Protein AF-A0AAD1RGH6-F1 (afdb_monomer)

Secondary structure (DSSP, 8-state):
-PPPP---GGGGG-HHHHHHHHHHHHHHHHHH--TT--HHHHHHHHHHHHHHHHHHHHHHHHHHHHHHHHHHHHHHHHHHHHHHHS--HHHHHHHHHHHHHHHHHHHHHHHHHHHHHHHHHTT-

Mean predicted aligned error: 5.21 Å

Sequence (124 aa):
GQAPWRLNESLLHDPTFTSQISQNLEQYFQLNDLPETTPVSLWQAHKPTIRGLLISQASYLKRTAHKDYMTLLQTLQDATNVYAIQPQDAHLKTIENVTKSINNIHLAKTSHTLQRLKMRHYSQ

Organism: Pelobates cultripes (NCBI:txid61616)

Solvent-accessible surface area (backbone atoms only — not comparable to full-atom values): 7100 Å² total; per-residue (Å²): 131,83,78,79,89,74,83,69,67,75,55,71,74,36,70,68,55,44,52,50,52,51,52,52,51,52,50,49,48,73,76,52,73,44,98,89,50,49,74,65,59,48,54,62,56,45,55,59,51,56,48,49,53,54,52,49,51,54,51,50,54,53,51,51,54,48,51,54,51,50,51,45,53,50,51,38,53,52,35,51,55,49,30,73,78,50,83,41,70,71,37,52,55,48,40,53,54,43,50,51,53,52,48,51,55,51,50,52,53,50,52,53,50,52,53,54,51,52,54,53,64,77,72,112

pLDDT: mean 92.39, std 7.54, range [51.19, 97.94]

Radius of gyration: 22.09 Å; Cα contacts (8 Å, |Δi|>4): 41; chains: 1; bounding box: 52×30×62 Å

Nearest PDB structures (foldseek):
  8uw3-assembly1_A  TM=5.950E-01  e=2.172E-03  Homo sapiens
  2ic6-assembly1_A  TM=6.656E-01  e=7.352E-01  Orthohantavirus sinnombreense
  4fi5-assembly1_A  TM=7.313E-01  e=1.016E+00  Hantaan virus 76-118
  8glt-assembly1_0  TM=5.399E-01  e=2.209E+00  synthetic construct
  8fbo-assembly1_C  TM=5.008E-01  e=9.174E+00  synthetic construct

Structure (mmCIF, N/CA/C/O backbone):
data_AF-A0AAD1RGH6-F1
#
_entry.id   AF-A0AAD1RGH6-F1
#
loop_
_atom_site.group_PDB
_atom_site.id
_atom_site.type_symbol
_atom_site.label_atom_id
_atom_site.label_alt_id
_atom_site.label_comp_id
_atom_site.label_asym_id
_atom_site.label_entity_id
_atom_site.label_seq_id
_atom_site.pdbx_PDB_ins_code
_atom_site.Cartn_x
_atom_site.Cartn_y
_atom_site.Cartn_z
_atom_site.occupancy
_atom_site.B_iso_or_equiv
_atom_site.auth_seq_id
_atom_site.auth_comp_id
_atom_site.auth_asym_id
_atom_site.auth_atom_id
_atom_site.pdbx_PDB_model_num
ATOM 1 N N . GLY A 1 1 ? 27.810 -4.252 6.206 1.00 51.19 1 GLY A N 1
ATOM 2 C CA . GLY A 1 1 ? 27.327 -4.040 4.827 1.00 51.19 1 GLY A CA 1
ATOM 3 C C . GLY A 1 1 ? 25.886 -3.577 4.861 1.00 51.19 1 GLY A C 1
ATOM 4 O O . GLY A 1 1 ? 25.137 -4.046 5.709 1.00 51.19 1 GLY A O 1
ATOM 5 N N . GLN A 1 2 ? 25.505 -2.635 3.998 1.00 53.47 2 GLN A N 1
ATOM 6 C CA . GLN A 1 2 ? 24.121 -2.171 3.878 1.00 53.47 2 GLN A CA 1
ATOM 7 C C . GLN A 1 2 ? 23.242 -3.326 3.378 1.00 53.47 2 GLN A C 1
ATOM 9 O O . GLN A 1 2 ? 23.613 -4.017 2.431 1.00 53.47 2 GLN A O 1
ATOM 14 N N . ALA A 1 3 ? 22.102 -3.573 4.026 1.00 71.25 3 ALA A N 1
ATOM 15 C CA . ALA A 1 3 ? 21.193 -4.620 3.573 1.00 71.25 3 ALA A CA 1
ATOM 16 C C . ALA A 1 3 ? 20.676 -4.280 2.160 1.00 71.25 3 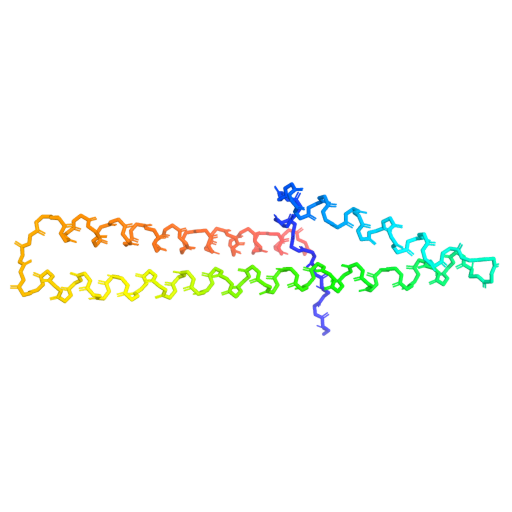ALA A C 1
ATOM 18 O O . ALA A 1 3 ? 20.267 -3.136 1.934 1.00 71.25 3 ALA A O 1
ATOM 19 N N . PRO A 1 4 ? 20.667 -5.238 1.214 1.00 80.44 4 PRO A N 1
ATOM 20 C CA . PRO A 1 4 ? 20.144 -4.994 -0.120 1.00 80.44 4 PRO A CA 1
ATOM 21 C C . PRO A 1 4 ? 18.656 -4.649 -0.036 1.00 80.44 4 PRO A C 1
ATOM 23 O O . PRO A 1 4 ? 17.901 -5.234 0.750 1.00 80.44 4 PRO A O 1
ATOM 26 N N . TRP A 1 5 ? 18.234 -3.680 -0.846 1.00 84.19 5 TRP A N 1
ATOM 27 C CA . TRP A 1 5 ? 16.821 -3.341 -0.975 1.00 84.19 5 TRP A CA 1
ATOM 28 C C . TRP A 1 5 ? 16.031 -4.535 -1.503 1.00 84.19 5 TRP A C 1
ATOM 30 O O . TRP A 1 5 ? 16.521 -5.296 -2.336 1.00 84.19 5 TRP A O 1
ATOM 40 N N . ARG A 1 6 ? 14.797 -4.676 -1.018 1.00 85.00 6 ARG A N 1
ATOM 41 C CA . ARG A 1 6 ? 13.861 -5.712 -1.448 1.00 85.00 6 ARG A CA 1
ATOM 42 C C . ARG A 1 6 ? 12.547 -5.067 -1.855 1.00 85.00 6 ARG A C 1
ATOM 44 O O . ARG A 1 6 ? 12.090 -4.133 -1.193 1.00 85.00 6 ARG A O 1
ATOM 51 N N . LEU A 1 7 ? 11.964 -5.589 -2.925 1.00 88.00 7 LEU A N 1
ATOM 52 C CA . LEU A 1 7 ? 10.641 -5.208 -3.389 1.00 88.00 7 LEU A CA 1
ATOM 53 C C . LEU A 1 7 ? 9.590 -5.571 -2.334 1.00 88.00 7 LEU A C 1
ATOM 55 O O . LEU A 1 7 ? 9.633 -6.652 -1.752 1.00 88.00 7 LEU A O 1
ATOM 59 N N . ASN A 1 8 ? 8.642 -4.665 -2.097 1.00 88.81 8 ASN A N 1
ATOM 60 C CA . ASN A 1 8 ? 7.409 -5.013 -1.409 1.00 88.81 8 ASN A CA 1
ATOM 61 C C . ASN A 1 8 ? 6.467 -5.714 -2.398 1.00 88.81 8 ASN A C 1
ATOM 63 O O . ASN A 1 8 ? 5.746 -5.049 -3.138 1.00 88.81 8 ASN A O 1
ATOM 67 N N . GLU A 1 9 ? 6.502 -7.044 -2.424 1.00 89.00 9 GLU A N 1
ATOM 68 C CA . GLU A 1 9 ? 5.726 -7.869 -3.361 1.00 89.00 9 GLU A CA 1
ATOM 69 C C . GLU A 1 9 ? 4.215 -7.653 -3.238 1.00 89.00 9 GLU A C 1
ATOM 71 O O . GLU A 1 9 ? 3.505 -7.781 -4.229 1.00 89.00 9 GLU A O 1
ATOM 76 N N . SER A 1 10 ? 3.715 -7.229 -2.068 1.00 89.31 10 SER A N 1
ATOM 77 C CA . SER A 1 10 ? 2.283 -6.959 -1.889 1.00 89.31 10 SER A CA 1
ATOM 78 C C . SER A 1 10 ? 1.755 -5.843 -2.791 1.00 89.31 10 SER A C 1
ATOM 80 O O . SER A 1 10 ? 0.558 -5.804 -3.058 1.00 89.31 10 SER A O 1
ATOM 82 N N . LEU A 1 11 ? 2.632 -4.962 -3.287 1.00 91.94 11 LEU A N 1
ATOM 83 C CA . LEU A 1 11 ? 2.272 -3.948 -4.279 1.00 91.94 11 LEU A CA 1
ATOM 84 C C . LEU A 1 11 ? 1.781 -4.575 -5.585 1.00 91.94 11 LEU A C 1
ATOM 86 O O . LEU A 1 11 ? 0.907 -4.021 -6.238 1.00 91.94 11 LEU A O 1
ATOM 90 N N . LEU A 1 12 ? 2.333 -5.730 -5.962 1.00 91.94 12 LEU A N 1
ATOM 91 C CA . LEU A 1 12 ? 1.997 -6.405 -7.213 1.00 91.94 12 LEU A CA 1
ATOM 92 C C . LEU A 1 12 ? 0.644 -7.126 -7.153 1.00 91.94 12 LEU A C 1
ATOM 94 O O . LEU A 1 12 ? 0.168 -7.612 -8.172 1.00 91.94 12 LEU A O 1
ATOM 98 N N . HIS A 1 13 ? 0.016 -7.190 -5.978 1.00 92.69 13 HIS A N 1
ATOM 99 C CA . HIS A 1 13 ? -1.331 -7.734 -5.823 1.00 92.69 13 HIS A CA 1
ATOM 100 C C . HIS A 1 13 ? -2.431 -6.689 -6.044 1.00 92.69 13 HIS A C 1
ATOM 102 O O . HIS A 1 13 ? -3.597 -7.066 -6.083 1.00 92.69 13 HIS A O 1
ATOM 108 N N . ASP A 1 14 ? -2.092 -5.401 -6.170 1.00 93.06 14 ASP A N 1
ATOM 109 C CA . ASP A 1 14 ? -3.049 -4.338 -6.489 1.00 93.06 14 ASP A CA 1
ATOM 110 C C . ASP A 1 14 ? -3.170 -4.176 -8.020 1.00 93.06 14 ASP A C 1
ATOM 112 O O . ASP A 1 14 ? -2.224 -3.705 -8.666 1.00 93.06 14 ASP A O 1
ATOM 116 N N . PRO A 1 15 ? -4.319 -4.533 -8.632 1.00 94.94 15 PRO A N 1
ATOM 117 C CA . PRO A 1 15 ? -4.532 -4.401 -10.074 1.00 94.94 15 PRO A CA 1
ATOM 118 C C . PRO A 1 15 ? -4.401 -2.955 -10.569 1.00 94.94 15 PRO A C 1
ATOM 120 O O . PRO A 1 15 ? -3.944 -2.706 -11.684 1.00 94.94 15 PRO A O 1
ATOM 123 N N . THR A 1 16 ? -4.768 -1.985 -9.729 1.00 94.44 16 THR A N 1
ATOM 124 C CA . THR A 1 16 ? -4.712 -0.563 -10.083 1.00 94.44 16 THR A CA 1
ATOM 125 C C . THR A 1 16 ? -3.264 -0.118 -10.200 1.00 94.44 16 THR A C 1
ATOM 127 O O . THR A 1 16 ? -2.854 0.455 -11.211 1.00 94.44 16 THR A O 1
ATOM 130 N N . PHE A 1 17 ? -2.460 -0.433 -9.184 1.00 93.94 17 PHE A N 1
ATOM 131 C CA . PHE A 1 17 ? -1.046 -0.090 -9.184 1.00 93.94 17 PHE A CA 1
ATOM 132 C C . PHE A 1 17 ? -0.263 -0.849 -10.260 1.00 93.94 17 PHE A C 1
ATOM 134 O O . PHE A 1 17 ? 0.604 -0.268 -10.910 1.00 93.94 17 PHE A O 1
ATOM 141 N N . THR A 1 18 ? -0.576 -2.125 -10.492 1.00 94.75 18 THR A N 1
ATOM 142 C CA . THR A 1 18 ? 0.067 -2.902 -11.564 1.00 94.75 18 THR A CA 1
ATOM 143 C C . THR A 1 18 ? -0.268 -2.355 -12.952 1.00 94.75 18 THR A C 1
ATOM 145 O O . THR A 1 18 ? 0.624 -2.245 -13.787 1.00 94.75 18 THR A O 1
ATOM 148 N N . SER A 1 19 ? -1.501 -1.907 -13.197 1.00 96.06 19 SER A N 1
ATOM 149 C CA . SER A 1 19 ? -1.829 -1.191 -14.436 1.00 96.06 19 SER A CA 1
ATOM 150 C C . SER A 1 19 ? -1.048 0.121 -14.556 1.00 96.06 19 SER A C 1
ATOM 152 O O . SER A 1 19 ? -0.504 0.428 -15.615 1.00 96.06 19 SER A O 1
ATOM 154 N N . GLN A 1 20 ? -0.961 0.895 -13.471 1.00 94.50 20 GLN A N 1
ATOM 155 C CA . GLN A 1 20 ? -0.238 2.165 -13.460 1.00 94.50 20 GLN A CA 1
ATOM 156 C C . GLN A 1 20 ? 1.257 1.970 -13.739 1.00 94.50 20 GLN A C 1
ATOM 158 O O . GLN A 1 20 ? 1.838 2.712 -14.532 1.00 94.50 20 GLN A O 1
ATOM 163 N N . ILE A 1 21 ? 1.906 0.990 -13.104 1.00 94.62 21 ILE A N 1
ATOM 164 C CA . ILE A 1 21 ? 3.338 0.761 -13.309 1.00 94.62 21 ILE A CA 1
ATOM 165 C C . ILE A 1 21 ? 3.625 0.251 -14.723 1.00 94.62 21 ILE A C 1
ATOM 167 O O . ILE A 1 21 ? 4.610 0.688 -15.308 1.00 94.62 21 ILE A O 1
ATOM 171 N N . SER A 1 22 ? 2.746 -0.572 -15.305 1.00 95.00 22 SER A N 1
ATOM 172 C CA . SER A 1 22 ? 2.841 -0.991 -16.711 1.00 95.00 22 SER A CA 1
ATOM 173 C C . SER A 1 22 ? 2.785 0.197 -17.670 1.00 95.00 22 SER A C 1
ATOM 175 O O . SER A 1 22 ? 3.647 0.322 -18.532 1.00 95.00 22 SER A O 1
ATOM 177 N N . GLN A 1 23 ? 1.866 1.142 -17.457 1.00 96.00 23 GLN A N 1
ATOM 178 C CA . GLN A 1 23 ? 1.809 2.367 -18.265 1.00 96.00 23 GLN A CA 1
ATOM 179 C C . GLN A 1 23 ? 3.074 3.226 -18.109 1.00 96.00 23 GLN A C 1
ATOM 181 O O . GLN A 1 23 ? 3.607 3.730 -19.093 1.00 96.00 23 GLN A O 1
ATOM 186 N N . ASN A 1 24 ? 3.601 3.361 -16.885 1.00 94.25 24 ASN A N 1
ATOM 187 C CA . ASN A 1 24 ? 4.857 4.085 -16.651 1.00 94.25 24 ASN A CA 1
ATOM 188 C C . ASN A 1 24 ? 6.055 3.398 -17.329 1.00 94.25 24 ASN A C 1
ATOM 190 O O . ASN A 1 24 ? 6.955 4.078 -17.817 1.00 94.25 24 ASN A O 1
ATOM 194 N N . LEU A 1 25 ? 6.079 2.060 -17.351 1.00 95.12 25 LEU A N 1
ATOM 195 C CA . LEU A 1 25 ? 7.093 1.268 -18.049 1.00 95.12 25 LEU A CA 1
ATOM 196 C C . LEU A 1 25 ? 7.044 1.531 -19.558 1.00 95.12 25 LEU A C 1
ATOM 198 O O . LEU A 1 25 ? 8.072 1.846 -20.153 1.00 95.12 25 LEU A O 1
ATOM 202 N N . GLU A 1 26 ? 5.859 1.440 -20.160 1.00 96.06 26 GLU A N 1
ATOM 203 C CA . GLU A 1 26 ? 5.651 1.702 -21.588 1.00 96.06 26 GLU A CA 1
ATOM 204 C C . GLU A 1 26 ? 6.062 3.129 -21.958 1.00 96.06 26 GLU A C 1
ATOM 206 O O . GLU A 1 26 ? 6.858 3.323 -22.877 1.00 96.06 26 GLU A O 1
ATOM 211 N N . GLN A 1 27 ? 5.605 4.122 -21.190 1.00 96.38 27 GLN A N 1
ATOM 212 C CA . GLN A 1 27 ? 5.957 5.524 -21.400 1.00 96.38 27 GLN A CA 1
ATOM 213 C C . GLN A 1 27 ? 7.469 5.759 -21.280 1.00 96.38 27 GLN A C 1
ATOM 215 O O . GLN A 1 27 ? 8.042 6.513 -22.065 1.00 96.38 27 GLN A O 1
ATOM 220 N N . TYR A 1 28 ? 8.137 5.109 -20.322 1.00 96.75 28 TYR A N 1
ATOM 221 C CA . TYR A 1 28 ? 9.587 5.205 -20.185 1.00 96.75 28 TYR A CA 1
ATOM 222 C C . TYR A 1 28 ? 10.293 4.758 -21.470 1.00 96.75 28 TYR A C 1
ATOM 224 O O . TYR A 1 28 ? 11.126 5.497 -21.990 1.00 96.75 28 TYR A O 1
ATOM 232 N N . PHE A 1 29 ? 9.954 3.584 -22.005 1.00 96.19 29 PHE A N 1
ATOM 233 C CA . PHE A 1 29 ? 10.600 3.086 -23.220 1.00 96.19 29 PHE A CA 1
ATOM 234 C C . PHE A 1 29 ? 10.253 3.934 -24.446 1.00 96.19 29 PHE A C 1
ATOM 236 O O . PHE A 1 29 ? 11.156 4.289 -25.193 1.00 96.19 29 PHE A O 1
ATOM 243 N N . GLN A 1 30 ? 8.996 4.361 -24.599 1.00 96.62 30 GLN A N 1
ATOM 244 C CA . GLN A 1 30 ? 8.584 5.248 -25.695 1.00 96.62 30 GLN A CA 1
ATOM 245 C C . GLN A 1 30 ? 9.369 6.566 -25.739 1.00 96.62 30 GLN A C 1
ATOM 247 O O . GLN A 1 30 ? 9.632 7.085 -26.819 1.00 96.62 30 GLN A O 1
ATOM 252 N N . LEU A 1 31 ? 9.730 7.120 -24.578 1.00 96.00 31 LEU A N 1
ATOM 253 C CA . LEU A 1 31 ? 10.426 8.406 -24.487 1.00 96.0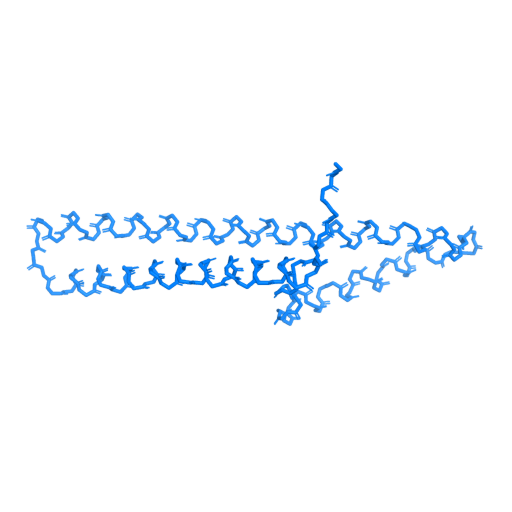0 31 LEU A CA 1
ATOM 254 C C . LEU A 1 31 ? 11.954 8.295 -24.541 1.00 96.00 31 LEU A C 1
ATOM 256 O O . LEU A 1 31 ? 12.614 9.299 -24.795 1.00 96.00 31 LEU A O 1
ATOM 260 N N . ASN A 1 32 ? 12.519 7.122 -24.243 1.00 96.06 32 ASN A N 1
ATOM 261 C CA . ASN A 1 32 ? 13.964 6.963 -24.044 1.00 96.06 32 ASN A CA 1
ATOM 262 C C . ASN A 1 32 ? 14.623 5.995 -25.041 1.00 96.06 32 ASN A C 1
ATOM 264 O O . ASN A 1 32 ? 15.849 5.977 -25.120 1.00 96.06 32 ASN A O 1
ATOM 268 N N . ASP A 1 33 ? 13.860 5.205 -25.804 1.00 95.38 33 ASP A N 1
ATOM 269 C CA . ASP A 1 33 ? 14.391 4.345 -26.872 1.00 95.38 33 ASP A CA 1
ATOM 270 C C . ASP A 1 33 ? 14.633 5.157 -28.157 1.00 95.38 33 ASP A C 1
ATOM 272 O O . ASP A 1 33 ? 13.890 5.089 -29.137 1.00 95.38 33 ASP A O 1
ATOM 276 N N . LEU A 1 34 ? 15.645 6.025 -28.096 1.00 95.62 34 LEU A N 1
ATOM 277 C CA . LEU A 1 34 ? 16.043 6.927 -29.177 1.00 95.62 34 LEU A CA 1
ATOM 278 C C . LEU A 1 34 ? 17.224 6.342 -29.973 1.00 95.62 34 LEU A C 1
ATOM 280 O O . LEU A 1 34 ? 18.008 5.582 -29.399 1.00 95.62 34 LEU A O 1
ATOM 284 N N . PRO A 1 35 ? 17.431 6.730 -31.249 1.00 94.44 35 PRO A N 1
ATOM 285 C CA . PRO A 1 35 ? 18.539 6.226 -32.071 1.00 94.44 35 PRO A CA 1
ATOM 286 C C . PRO A 1 35 ? 19.932 6.395 -31.441 1.00 94.44 35 PRO A C 1
ATOM 288 O O . PRO A 1 35 ? 20.824 5.580 -31.668 1.00 94.44 35 PRO A O 1
ATOM 291 N N . GLU A 1 36 ? 20.126 7.445 -30.644 1.00 94.75 36 GLU A N 1
ATOM 292 C CA . GLU A 1 36 ? 21.362 7.737 -29.916 1.00 94.75 36 GLU A CA 1
ATOM 293 C C . GLU A 1 36 ? 21.519 6.969 -28.591 1.00 94.75 36 GLU A C 1
ATOM 295 O O . GLU A 1 36 ? 22.598 6.980 -27.992 1.00 94.75 36 GLU A O 1
ATOM 300 N N . THR A 1 37 ? 20.466 6.302 -28.108 1.00 94.38 37 THR A N 1
ATOM 301 C CA . THR A 1 37 ? 20.476 5.622 -26.810 1.00 94.38 37 THR A CA 1
ATOM 302 C C . THR A 1 37 ? 20.873 4.161 -26.971 1.00 94.38 37 THR A C 1
ATOM 304 O O . THR A 1 37 ? 20.218 3.376 -27.649 1.00 94.38 37 THR A O 1
ATOM 307 N N . THR A 1 38 ? 21.947 3.750 -26.293 1.00 96.56 38 THR A N 1
ATOM 308 C CA . THR A 1 38 ? 22.341 2.335 -26.300 1.00 96.56 38 THR A CA 1
ATOM 309 C C . THR A 1 38 ? 21.393 1.492 -25.433 1.00 96.56 38 THR A C 1
ATOM 311 O O . THR A 1 38 ? 20.968 1.957 -24.367 1.00 96.56 38 THR A O 1
ATOM 314 N N . PRO A 1 39 ? 21.142 0.212 -25.780 1.00 94.94 39 PRO A N 1
ATOM 315 C CA . PRO A 1 39 ? 20.322 -0.682 -24.956 1.00 94.94 39 PRO A CA 1
ATOM 316 C C . PRO A 1 39 ? 20.814 -0.815 -23.508 1.00 94.94 39 PRO A C 1
ATOM 318 O O . PRO A 1 39 ? 20.020 -0.989 -22.583 1.00 94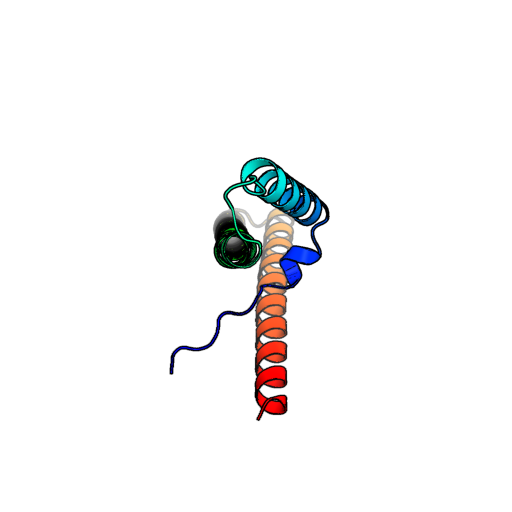.94 39 PRO A O 1
ATOM 321 N N . VAL A 1 40 ? 22.132 -0.714 -23.292 1.00 96.25 40 VAL A N 1
ATOM 322 C CA . VAL A 1 40 ? 22.740 -0.762 -21.956 1.00 96.25 40 VAL A CA 1
ATOM 323 C C . VAL A 1 40 ? 22.360 0.475 -21.149 1.00 96.25 40 VAL A C 1
ATOM 325 O O . VAL A 1 40 ? 21.900 0.334 -20.016 1.00 96.25 40 VAL A O 1
ATOM 328 N N . SER A 1 41 ? 22.518 1.669 -21.723 1.00 95.56 41 SER A N 1
ATOM 329 C CA . SER A 1 41 ? 22.156 2.935 -21.074 1.00 95.56 41 SER A CA 1
ATOM 330 C C . SER A 1 41 ? 20.665 2.988 -20.749 1.00 95.56 41 SER A C 1
ATOM 332 O O . SER A 1 41 ? 20.301 3.321 -19.620 1.00 95.56 41 SER A O 1
ATOM 334 N N . LEU A 1 42 ? 19.819 2.567 -21.695 1.00 96.56 42 LEU A N 1
ATOM 335 C CA . LEU A 1 42 ? 18.370 2.482 -21.524 1.00 96.56 42 LEU A CA 1
ATOM 336 C C . LEU A 1 42 ? 18.004 1.598 -20.324 1.00 96.56 42 LEU A C 1
ATOM 338 O O . LEU A 1 42 ? 17.319 2.030 -19.399 1.00 96.56 42 LEU A O 1
ATOM 342 N N . TRP A 1 43 ? 18.541 0.376 -20.263 1.00 95.94 43 TRP A N 1
ATOM 343 C CA . TRP A 1 43 ? 18.279 -0.533 -19.144 1.00 95.94 43 TRP A CA 1
ATOM 344 C C . TRP A 1 43 ? 18.878 -0.069 -17.814 1.00 95.94 43 TRP A C 1
ATOM 346 O O . TRP A 1 43 ? 18.299 -0.322 -16.752 1.00 95.94 43 TRP A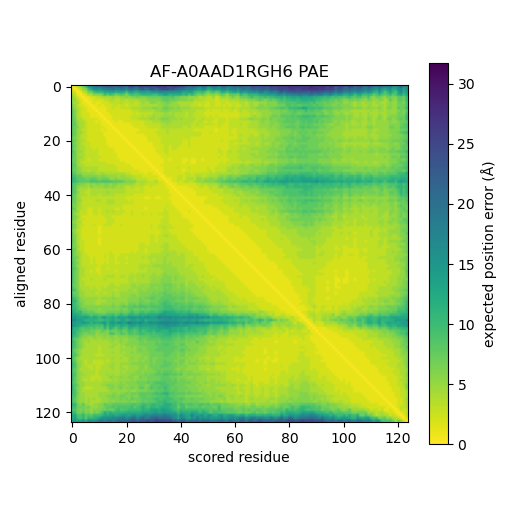 O 1
ATOM 356 N N . GLN A 1 44 ? 20.046 0.573 -17.833 1.00 95.94 44 GLN A N 1
ATOM 357 C CA . GLN A 1 44 ? 20.681 1.092 -16.623 1.00 95.94 44 GLN A CA 1
ATOM 358 C C . GLN A 1 44 ? 19.900 2.259 -16.019 1.00 95.94 44 GLN A C 1
ATOM 360 O O . GLN A 1 44 ? 19.798 2.322 -14.796 1.00 95.94 44 GLN A O 1
ATOM 365 N N . ALA A 1 45 ? 19.312 3.129 -16.842 1.00 95.69 45 ALA A N 1
ATOM 366 C CA . ALA A 1 45 ? 18.471 4.234 -16.386 1.00 95.69 45 ALA A CA 1
ATOM 367 C C . ALA A 1 45 ? 17.04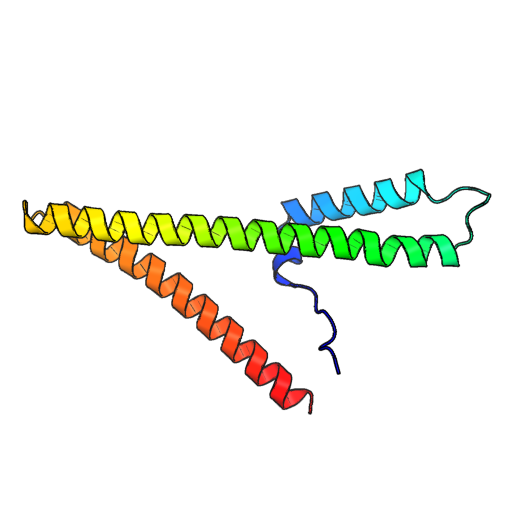9 3.775 -16.005 1.00 95.69 45 ALA A C 1
ATOM 369 O O . ALA A 1 45 ? 16.453 4.281 -15.049 1.00 95.69 45 ALA A O 1
ATOM 370 N N . HIS A 1 46 ? 16.527 2.750 -16.673 1.00 95.56 46 HIS A N 1
ATOM 371 C CA . HIS A 1 46 ? 15.216 2.172 -16.392 1.00 95.56 46 HIS A CA 1
ATOM 372 C C . HIS A 1 46 ? 15.094 1.616 -14.965 1.00 95.56 46 HIS A C 1
ATOM 374 O O . HIS A 1 46 ? 14.151 1.916 -14.228 1.00 95.56 46 HIS A O 1
ATOM 380 N N . LYS A 1 47 ? 16.070 0.799 -14.554 1.00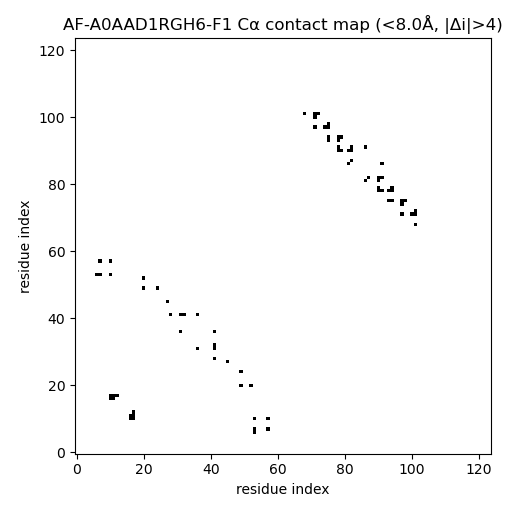 92.06 47 LYS A N 1
ATOM 381 C CA . LYS A 1 47 ? 16.065 0.090 -13.263 1.00 92.06 47 LYS A CA 1
ATOM 382 C C . LYS A 1 47 ? 15.866 1.017 -12.049 1.00 92.06 47 LYS A C 1
ATOM 384 O O . LYS A 1 47 ? 14.973 0.738 -11.244 1.00 92.06 47 LYS A O 1
ATOM 389 N N . PRO A 1 48 ? 16.656 2.096 -11.859 1.00 94.25 48 PRO A N 1
ATOM 390 C CA . PRO A 1 48 ? 16.459 3.018 -10.745 1.00 94.25 48 PRO A CA 1
ATOM 391 C C . PRO A 1 48 ? 15.150 3.805 -10.863 1.00 94.25 48 PRO A C 1
ATOM 393 O O . PRO A 1 48 ? 14.538 4.073 -9.831 1.00 94.25 48 PRO A O 1
ATOM 396 N N . THR A 1 49 ? 14.686 4.105 -12.080 1.00 94.06 49 THR A N 1
ATOM 397 C CA . THR A 1 49 ? 13.410 4.802 -12.320 1.00 94.06 49 THR A CA 1
ATOM 398 C C . THR A 1 49 ? 12.234 3.996 -11.767 1.00 94.06 49 THR A C 1
ATOM 400 O O . THR A 1 49 ? 11.501 4.464 -10.893 1.00 94.06 49 THR A O 1
ATOM 403 N N . ILE A 1 50 ? 12.114 2.732 -12.176 1.00 93.88 50 ILE A N 1
ATOM 404 C CA . ILE A 1 50 ? 11.043 1.838 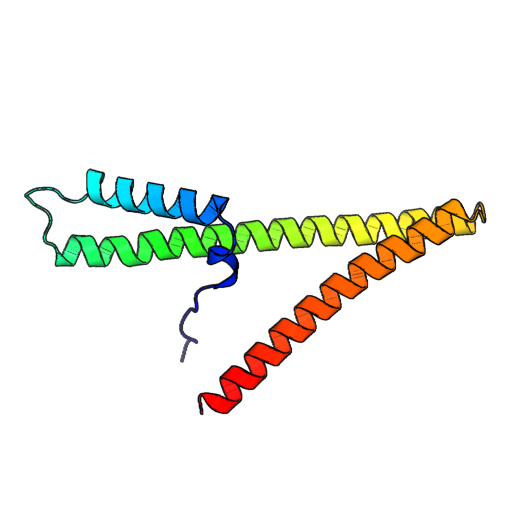-11.714 1.00 93.88 50 ILE A CA 1
ATOM 405 C C . ILE A 1 50 ? 11.154 1.539 -10.224 1.00 93.88 50 ILE A C 1
ATOM 407 O O . ILE A 1 50 ? 10.156 1.549 -9.501 1.00 93.88 50 ILE A O 1
ATOM 411 N N . ARG A 1 51 ? 12.375 1.348 -9.718 1.00 93.75 51 ARG A N 1
ATOM 412 C CA . ARG A 1 51 ? 12.596 1.195 -8.278 1.00 93.75 51 ARG A CA 1
ATOM 413 C C . ARG A 1 51 ? 12.136 2.430 -7.496 1.00 93.75 51 ARG A C 1
ATOM 415 O O . ARG A 1 51 ? 11.544 2.269 -6.430 1.00 93.75 51 ARG A O 1
ATOM 422 N N . GLY A 1 52 ? 12.379 3.634 -8.009 1.00 94.25 52 GLY A N 1
ATOM 423 C CA . GLY A 1 52 ? 11.904 4.886 -7.421 1.00 94.25 52 GLY A CA 1
ATOM 424 C C . GLY A 1 52 ? 10.380 4.928 -7.302 1.00 94.25 52 GLY A C 1
ATOM 425 O O . GLY A 1 52 ? 9.860 5.226 -6.226 1.00 94.25 52 GLY A O 1
ATOM 426 N N . LEU A 1 53 ? 9.667 4.532 -8.360 1.00 93.81 53 LEU A N 1
ATOM 427 C CA . LEU A 1 53 ? 8.202 4.446 -8.364 1.00 93.81 53 LEU A CA 1
ATOM 428 C C . LEU A 1 53 ? 7.679 3.441 -7.326 1.00 93.81 53 LEU A C 1
ATOM 430 O O . LEU A 1 53 ? 6.809 3.775 -6.521 1.00 93.81 53 LEU A O 1
ATOM 434 N N . LEU A 1 54 ? 8.268 2.244 -7.270 1.00 95.00 54 LEU A N 1
ATOM 435 C CA . LEU A 1 54 ? 7.907 1.202 -6.299 1.00 95.00 54 LEU A CA 1
ATOM 436 C C . LEU A 1 54 ? 8.127 1.657 -4.848 1.00 95.00 54 LEU A C 1
ATOM 438 O O . LEU A 1 54 ? 7.280 1.440 -3.980 1.00 95.00 54 LEU A O 1
ATOM 442 N N . ILE A 1 55 ? 9.257 2.317 -4.574 1.00 94.44 55 ILE A N 1
ATOM 443 C CA . ILE A 1 55 ? 9.566 2.865 -3.246 1.00 94.44 55 ILE A CA 1
ATOM 444 C C . ILE A 1 55 ? 8.595 3.991 -2.881 1.00 94.44 55 ILE A C 1
ATOM 446 O O . ILE A 1 55 ? 8.137 4.053 -1.734 1.00 94.44 55 ILE A O 1
ATOM 450 N N . SER A 1 56 ? 8.272 4.867 -3.835 1.00 94.44 56 SER A N 1
ATOM 451 C CA . SER A 1 56 ? 7.322 5.963 -3.637 1.00 94.44 56 SER A CA 1
ATOM 452 C C . SER A 1 56 ? 5.942 5.429 -3.256 1.00 94.44 56 SER A C 1
ATOM 454 O O . SER A 1 56 ? 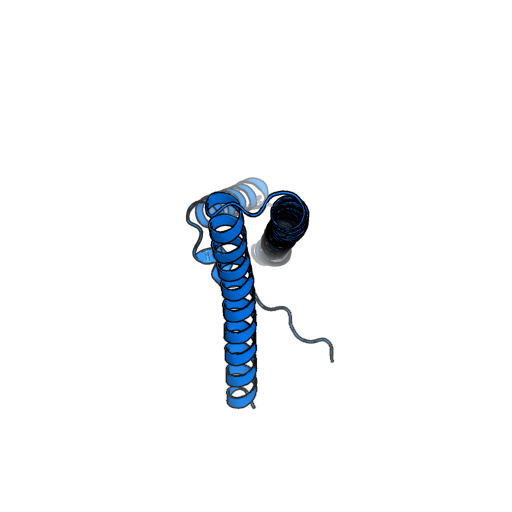5.401 5.826 -2.219 1.00 94.44 56 SER A O 1
ATOM 456 N N . GLN A 1 57 ? 5.429 4.443 -4.001 1.00 95.31 57 GLN A N 1
ATOM 457 C CA . GLN A 1 57 ? 4.133 3.829 -3.716 1.00 95.31 57 GLN A CA 1
ATOM 458 C C . GLN A 1 57 ? 4.115 3.119 -2.361 1.00 95.31 57 GLN A C 1
ATOM 460 O O . GLN A 1 57 ? 3.203 3.332 -1.561 1.00 95.31 57 GLN A O 1
ATOM 465 N N . ALA A 1 58 ? 5.143 2.322 -2.048 1.00 93.94 58 ALA A N 1
ATOM 466 C CA . ALA A 1 58 ? 5.254 1.677 -0.739 1.00 93.94 58 ALA A CA 1
ATOM 467 C C . ALA A 1 58 ? 5.227 2.704 0.405 1.00 93.94 58 ALA A C 1
ATOM 469 O O . ALA A 1 58 ? 4.583 2.495 1.435 1.00 93.94 58 ALA A O 1
ATOM 470 N N . SER A 1 59 ? 5.918 3.830 0.217 1.00 95.12 59 SER A N 1
ATOM 471 C CA . SER A 1 59 ? 5.967 4.914 1.196 1.00 95.12 59 SER A CA 1
ATOM 472 C C . SER A 1 59 ? 4.617 5.613 1.337 1.00 95.12 59 SER A C 1
ATOM 474 O O . SER A 1 59 ? 4.211 5.915 2.458 1.00 95.12 59 SER A O 1
ATOM 476 N N . TYR A 1 60 ? 3.910 5.842 0.229 1.00 95.56 60 TYR A N 1
ATOM 477 C CA . TYR A 1 60 ? 2.555 6.387 0.226 1.00 95.56 60 TYR A CA 1
ATOM 478 C C . TYR A 1 60 ? 1.590 5.488 1.005 1.00 95.56 60 TYR A C 1
ATOM 480 O O . TYR A 1 60 ? 1.013 5.946 1.989 1.00 95.56 60 TYR A O 1
ATOM 488 N N . LEU A 1 61 ? 1.505 4.200 0.662 1.00 94.44 61 LEU A N 1
ATOM 489 C CA . LEU A 1 61 ? 0.619 3.250 1.342 1.00 94.44 61 LEU A CA 1
ATOM 490 C C . LEU A 1 61 ? 0.931 3.138 2.836 1.00 94.44 61 LEU A C 1
ATOM 492 O O . LEU A 1 61 ? 0.019 3.093 3.659 1.00 94.44 61 LEU A O 1
ATOM 496 N N . LYS A 1 62 ? 2.216 3.159 3.213 1.00 93.62 62 LYS A N 1
ATOM 497 C CA . LYS A 1 62 ? 2.622 3.161 4.623 1.00 93.62 62 LYS A CA 1
ATOM 498 C C . LYS A 1 62 ? 2.112 4.399 5.365 1.00 93.62 62 LYS A C 1
ATOM 500 O O . LYS A 1 62 ? 1.673 4.272 6.506 1.00 93.62 62 LYS A O 1
ATOM 505 N N . ARG A 1 63 ? 2.182 5.585 4.748 1.00 97.12 63 ARG A N 1
ATOM 506 C CA . ARG A 1 63 ? 1.661 6.829 5.342 1.00 97.12 63 ARG A CA 1
ATOM 507 C C . ARG A 1 63 ? 0.142 6.787 5.470 1.00 97.12 63 ARG A C 1
ATOM 509 O O . ARG A 1 63 ? -0.363 7.123 6.536 1.00 97.12 63 ARG A O 1
ATOM 516 N N . THR A 1 64 ? -0.562 6.336 4.434 1.00 96.12 64 THR A N 1
ATOM 517 C CA . THR A 1 64 ? -2.027 6.209 4.446 1.00 96.12 64 THR A CA 1
ATOM 518 C C . THR A 1 64 ? -2.483 5.232 5.528 1.00 96.12 64 THR A C 1
ATOM 520 O O . THR A 1 64 ? -3.216 5.627 6.425 1.00 96.12 64 THR A O 1
ATOM 523 N N . ALA A 1 65 ? -1.924 4.019 5.565 1.00 94.56 65 ALA A N 1
ATOM 524 C CA . ALA A 1 65 ? -2.260 3.031 6.591 1.00 94.56 65 ALA A CA 1
ATOM 525 C C . ALA A 1 65 ? -1.943 3.513 8.019 1.00 94.56 65 ALA A C 1
ATOM 527 O O . ALA A 1 65 ? -2.630 3.157 8.975 1.00 94.56 65 ALA A O 1
ATOM 528 N N . HIS A 1 66 ? -0.887 4.317 8.191 1.00 96.19 66 HIS A N 1
ATOM 529 C CA . HIS A 1 66 ? -0.581 4.925 9.483 1.00 96.19 66 HIS A CA 1
ATOM 530 C C . HIS A 1 66 ? -1.618 5.978 9.884 1.00 96.19 66 HIS A C 1
ATOM 532 O O . HIS A 1 66 ? -2.038 5.994 11.039 1.00 96.19 66 HIS A O 1
ATOM 538 N N . LYS A 1 67 ? -2.046 6.822 8.940 1.00 97.69 67 LYS A N 1
ATOM 539 C CA . LYS A 1 67 ? -3.116 7.798 9.159 1.00 97.69 67 LYS A CA 1
ATOM 540 C C . LYS A 1 67 ? -4.412 7.097 9.569 1.00 97.69 67 LYS A C 1
ATOM 542 O O . LYS A 1 67 ? -4.976 7.459 10.595 1.00 97.69 67 LYS A O 1
ATOM 547 N N . ASP A 1 68 ? -4.815 6.057 8.842 1.00 96.31 68 ASP A N 1
ATOM 548 C CA . ASP A 1 68 ? -6.033 5.290 9.134 1.00 96.31 68 ASP A CA 1
ATOM 549 C C . ASP A 1 68 ? -5.969 4.646 10.527 1.00 96.31 68 ASP A C 1
ATOM 551 O O . ASP A 1 68 ? -6.923 4.706 11.301 1.00 96.31 68 ASP A O 1
ATOM 555 N N . TYR A 1 69 ? -4.809 4.094 10.895 1.00 97.00 69 TYR A N 1
ATOM 556 C CA . TYR A 1 69 ? -4.576 3.554 12.234 1.00 97.00 69 TYR A CA 1
ATOM 557 C C . TYR A 1 69 ? -4.701 4.621 13.334 1.00 97.00 69 TYR A C 1
ATOM 559 O O . TYR A 1 69 ? -5.293 4.355 14.378 1.00 97.00 69 TYR A O 1
ATOM 567 N N . MET A 1 70 ? -4.186 5.833 13.108 1.00 97.94 70 MET A N 1
ATOM 568 C CA . MET A 1 70 ? -4.340 6.937 14.062 1.00 97.94 70 MET A CA 1
ATOM 569 C C . MET A 1 70 ? -5.797 7.384 14.192 1.00 97.94 70 MET A C 1
ATOM 571 O O . MET A 1 70 ? -6.257 7.640 15.301 1.00 97.94 70 MET A O 1
ATOM 575 N N . THR A 1 71 ? -6.555 7.399 13.094 1.00 97.56 71 THR A N 1
ATOM 576 C CA . THR A 1 71 ? -8.000 7.659 13.129 1.00 97.56 71 THR A CA 1
ATOM 577 C C . THR A 1 71 ? -8.753 6.596 13.931 1.00 97.56 71 THR A C 1
ATOM 579 O O . THR A 1 71 ? -9.643 6.945 14.705 1.00 97.56 71 THR A O 1
ATOM 582 N N . LEU A 1 72 ? -8.385 5.315 13.813 1.00 97.25 72 LEU A N 1
ATOM 583 C CA . LEU A 1 72 ? -8.968 4.246 14.633 1.00 97.25 72 LEU A CA 1
ATOM 584 C C . LEU A 1 72 ? -8.675 4.445 16.125 1.00 97.25 72 LEU A C 1
ATOM 586 O O . LEU A 1 72 ? -9.584 4.313 16.938 1.00 97.25 72 LEU A O 1
ATOM 590 N N . LEU A 1 73 ? -7.439 4.801 16.490 1.00 97.31 73 LEU A N 1
ATOM 591 C CA . LEU A 1 73 ? -7.088 5.090 17.886 1.00 97.31 73 LEU A CA 1
ATOM 592 C C . LEU A 1 73 ? -7.861 6.287 18.442 1.00 97.31 73 LEU A C 1
ATOM 594 O O . LEU A 1 73 ? -8.366 6.215 19.558 1.00 97.31 73 LEU A O 1
ATOM 598 N N . GLN A 1 74 ? -7.994 7.358 17.658 1.00 97.44 74 GLN A N 1
ATOM 599 C CA . GLN A 1 74 ? -8.785 8.519 18.059 1.00 97.44 74 GLN A CA 1
ATOM 600 C C . GLN A 1 74 ? -10.259 8.140 18.249 1.00 97.44 74 GLN A C 1
ATOM 602 O O . GLN A 1 74 ? -10.855 8.469 19.268 1.00 97.44 74 GLN A O 1
ATOM 607 N N . THR A 1 75 ? -10.819 7.366 17.318 1.00 95.81 75 THR A N 1
ATOM 608 C CA . THR A 1 75 ? -12.208 6.889 17.397 1.00 95.81 75 THR A CA 1
ATOM 609 C C . THR A 1 75 ? -12.428 6.016 18.633 1.00 95.81 75 THR A C 1
ATOM 611 O O . THR A 1 75 ? -13.462 6.126 19.287 1.00 95.81 75 THR A O 1
ATOM 614 N N . LEU A 1 76 ? -11.457 5.162 18.977 1.00 96.50 76 LEU A N 1
ATOM 615 C CA . LEU A 1 76 ? -11.497 4.358 20.196 1.00 96.50 76 LEU A CA 1
ATOM 616 C C . LEU A 1 76 ? -11.523 5.255 21.437 1.00 96.50 76 LEU A C 1
ATOM 618 O O . LEU A 1 76 ? -12.390 5.082 22.289 1.00 96.50 76 LEU A O 1
ATOM 622 N N . GLN A 1 77 ? -10.614 6.230 21.509 1.00 96.38 77 GLN A N 1
ATOM 623 C CA . GLN A 1 77 ? -10.539 7.182 22.614 1.00 96.38 77 GLN A CA 1
ATOM 624 C C . GLN A 1 77 ? -11.867 7.932 22.784 1.00 96.38 77 GLN A C 1
ATOM 626 O O . GLN A 1 77 ? -12.441 7.943 23.874 1.00 96.38 77 GLN A O 1
ATOM 631 N N . ASP A 1 78 ? -12.404 8.491 21.701 1.00 94.50 78 ASP A N 1
ATOM 632 C CA . ASP A 1 78 ? -13.651 9.253 21.725 1.00 94.50 78 ASP A CA 1
ATOM 633 C C . ASP A 1 78 ? -14.837 8.377 22.145 1.00 94.50 78 ASP A C 1
ATOM 635 O O . ASP A 1 78 ? -15.608 8.759 23.026 1.00 94.50 78 ASP A O 1
ATOM 639 N N . ALA A 1 79 ? -14.946 7.162 21.597 1.00 93.81 79 ALA A N 1
ATOM 640 C CA . ALA A 1 79 ? -16.003 6.224 21.964 1.00 93.81 79 ALA A CA 1
ATOM 641 C C . ALA A 1 79 ? -15.920 5.800 23.441 1.00 93.81 79 ALA A C 1
ATOM 643 O O . ALA A 1 79 ? -16.954 5.704 24.102 1.00 93.81 79 ALA A O 1
ATOM 644 N N . THR A 1 80 ? -14.714 5.593 23.984 1.00 94.50 80 THR A N 1
ATOM 645 C CA . THR A 1 80 ? -14.530 5.268 25.410 1.00 94.50 80 THR A CA 1
ATOM 646 C C . THR A 1 80 ? -14.903 6.428 26.329 1.00 94.50 80 THR A C 1
ATOM 648 O O . THR A 1 80 ? -15.569 6.206 27.339 1.00 94.50 80 THR A O 1
ATOM 651 N N . ASN A 1 81 ? -14.560 7.665 25.955 1.00 94.88 81 ASN A N 1
ATOM 652 C CA . ASN A 1 81 ? -14.938 8.862 26.707 1.00 94.88 81 ASN A CA 1
ATOM 653 C C . ASN A 1 81 ? -16.460 9.048 26.731 1.00 94.88 81 ASN A C 1
ATOM 655 O O . ASN A 1 81 ? -17.037 9.302 27.787 1.00 94.88 81 ASN A O 1
ATOM 659 N N . VAL A 1 82 ? -17.120 8.882 25.580 1.00 92.88 82 VAL A N 1
ATOM 660 C CA . VAL A 1 82 ? -18.583 8.976 25.488 1.00 92.88 82 VAL A CA 1
ATOM 661 C C . VAL A 1 82 ? -19.247 7.864 26.294 1.00 92.88 82 VAL A C 1
ATOM 663 O O . VAL A 1 82 ? -20.161 8.149 27.058 1.00 92.88 82 VAL A O 1
ATOM 666 N N . TYR A 1 83 ? -18.762 6.623 26.201 1.00 93.94 83 TYR A N 1
ATOM 667 C CA . TYR A 1 83 ? -19.295 5.507 26.986 1.00 93.94 83 TYR A CA 1
ATOM 668 C C . TYR A 1 83 ? -19.154 5.728 28.501 1.00 93.94 83 TYR A C 1
ATOM 670 O O . TYR A 1 83 ? -20.064 5.384 29.252 1.00 93.94 83 TYR A O 1
ATOM 678 N N . ALA A 1 84 ? -18.049 6.333 28.956 1.00 93.25 84 ALA A N 1
ATOM 679 C CA . ALA A 1 84 ? -17.833 6.648 30.369 1.00 93.25 84 ALA A CA 1
ATOM 680 C C . ALA A 1 84 ? -18.856 7.659 30.921 1.00 93.25 84 ALA A C 1
ATOM 682 O O . ALA A 1 84 ? -19.221 7.582 32.092 1.00 93.25 84 ALA A O 1
ATOM 683 N N . ILE A 1 85 ? -19.326 8.588 30.082 1.00 94.00 85 ILE A N 1
ATOM 684 C CA . ILE A 1 85 ? -20.352 9.581 30.438 1.00 94.00 85 ILE A CA 1
ATOM 685 C C . ILE A 1 85 ? -21.760 8.997 30.257 1.00 94.00 85 ILE A C 1
ATOM 687 O O . ILE A 1 85 ? -22.649 9.229 31.074 1.00 94.00 85 ILE A O 1
ATOM 691 N N . GLN A 1 86 ? -21.964 8.238 29.181 1.00 92.50 86 GLN A N 1
ATOM 692 C CA . GLN A 1 86 ? -23.252 7.728 28.731 1.00 92.50 86 GLN A CA 1
ATOM 693 C C . GLN A 1 86 ? -23.120 6.248 28.329 1.00 92.50 86 GLN A C 1
ATOM 695 O O . GLN A 1 86 ? -22.880 5.931 27.157 1.00 92.50 86 GLN A O 1
ATOM 700 N N . PRO A 1 87 ? -23.306 5.318 29.285 1.00 89.50 87 PRO A N 1
ATOM 701 C CA . PRO A 1 87 ? -23.181 3.888 29.028 1.00 89.50 87 PRO A CA 1
ATOM 702 C C . PRO A 1 87 ? -24.328 3.378 28.146 1.00 89.50 87 PRO A C 1
ATOM 704 O O . PRO A 1 87 ? -25.409 3.035 28.624 1.00 89.50 87 PRO A O 1
ATOM 707 N N . GLN A 1 88 ? -24.102 3.341 26.832 1.00 92.25 88 GLN A N 1
ATOM 708 C CA . GLN A 1 88 ? -25.025 2.762 25.856 1.00 92.25 88 GLN A CA 1
ATOM 709 C C . GLN A 1 88 ? -24.370 1.625 25.080 1.00 92.25 88 GLN A C 1
ATOM 711 O O . GLN A 1 88 ? -23.211 1.714 24.670 1.00 92.25 88 GLN A O 1
ATOM 716 N N . ASP A 1 89 ? -25.162 0.589 24.801 1.00 89.50 89 ASP A N 1
ATOM 717 C CA . ASP A 1 89 ? -24.751 -0.596 24.036 1.00 89.50 89 ASP A CA 1
ATOM 718 C C . ASP A 1 89 ? -24.195 -0.234 22.642 1.00 89.50 89 ASP A C 1
ATOM 720 O O . ASP A 1 89 ? -23.235 -0.830 22.160 1.00 89.50 89 ASP A O 1
ATOM 724 N N . ALA A 1 90 ? -24.717 0.824 22.010 1.00 89.50 90 ALA A N 1
ATOM 725 C CA . ALA A 1 90 ? -24.201 1.314 20.729 1.00 89.50 90 ALA A CA 1
ATOM 726 C C . ALA A 1 90 ? -22.722 1.763 20.799 1.00 89.50 90 ALA A C 1
ATOM 728 O O . ALA A 1 90 ? -21.936 1.475 19.889 1.00 89.50 90 ALA A O 1
ATOM 729 N N . HIS A 1 91 ? -22.317 2.434 21.883 1.00 88.00 91 HIS A N 1
ATOM 730 C CA . HIS A 1 91 ? -20.930 2.870 22.078 1.00 88.00 91 HIS A CA 1
ATOM 731 C C . HIS A 1 91 ? -20.015 1.686 22.399 1.00 88.00 91 HIS A C 1
ATOM 733 O O . HIS A 1 91 ? -18.916 1.604 21.851 1.00 88.00 91 HIS A O 1
ATOM 739 N N . LEU A 1 92 ? -20.494 0.725 23.194 1.00 92.06 92 LEU A N 1
ATOM 740 C CA . LEU A 1 92 ? -19.759 -0.503 23.501 1.00 92.06 92 LEU A CA 1
ATOM 741 C C . LEU A 1 92 ? -19.481 -1.326 22.234 1.00 92.06 92 LEU A C 1
ATOM 743 O O . LEU A 1 92 ? -18.331 -1.668 21.966 1.00 92.06 92 LEU A O 1
ATOM 747 N N . LYS A 1 93 ? -20.489 -1.523 21.375 1.00 94.19 93 LYS A N 1
ATOM 748 C CA . LYS A 1 93 ? -20.319 -2.165 20.058 1.00 94.19 93 LYS A CA 1
ATOM 749 C C . LYS A 1 93 ? -19.295 -1.450 19.178 1.00 94.19 93 LYS A C 1
ATOM 751 O O . LYS A 1 93 ? -18.531 -2.088 18.455 1.00 94.19 93 LYS A O 1
ATOM 756 N N . THR A 1 94 ? -19.258 -0.120 19.229 1.00 93.19 94 THR A N 1
ATOM 757 C CA . THR A 1 94 ? -18.269 0.671 18.481 1.00 93.19 94 THR A CA 1
ATOM 758 C C . THR A 1 94 ? -16.852 0.406 18.994 1.00 93.19 94 THR A C 1
ATOM 760 O O . THR A 1 94 ? -15.958 0.125 18.196 1.00 93.19 94 THR A O 1
ATOM 763 N N . ILE A 1 95 ? -16.656 0.418 20.316 1.00 95.56 95 ILE A N 1
ATOM 764 C CA . ILE A 1 95 ? -15.374 0.112 20.968 1.00 95.56 95 ILE A CA 1
ATOM 765 C C . ILE A 1 95 ? -14.887 -1.289 20.580 1.00 95.56 95 ILE A C 1
ATOM 767 O O . ILE A 1 95 ? -13.730 -1.449 20.183 1.00 95.56 95 ILE A O 1
ATOM 771 N N . GLU A 1 96 ? -15.760 -2.296 20.635 1.00 96.56 96 GLU A N 1
ATOM 772 C CA . GLU A 1 96 ? -15.434 -3.675 20.255 1.00 96.56 96 GLU A CA 1
ATOM 773 C C . GLU A 1 96 ? -14.992 -3.777 18.790 1.00 96.56 96 GLU A C 1
ATOM 775 O O . GLU A 1 96 ? -13.948 -4.363 18.485 1.00 96.56 96 GLU A O 1
ATOM 780 N N . ASN A 1 97 ? -15.741 -3.156 17.876 1.00 96.69 97 ASN A N 1
ATOM 781 C CA . ASN A 1 97 ? -15.441 -3.173 16.445 1.00 96.69 97 ASN A CA 1
ATOM 782 C C . ASN A 1 97 ? -14.112 -2.476 16.115 1.00 96.69 97 ASN A C 1
ATOM 784 O O . ASN A 1 97 ? -13.306 -2.995 15.330 1.00 96.69 97 ASN A O 1
ATOM 788 N N . VAL A 1 98 ? -13.850 -1.317 16.724 1.00 96.81 98 VAL A N 1
ATOM 789 C CA . VAL A 1 98 ? -12.598 -0.571 16.524 1.00 96.81 98 VAL A CA 1
ATOM 790 C C . VAL A 1 98 ? -11.416 -1.343 17.112 1.00 96.81 98 VAL A C 1
ATOM 792 O O . VAL A 1 98 ? -10.393 -1.503 16.444 1.00 96.81 98 VAL A O 1
ATOM 795 N N . THR A 1 99 ? -11.577 -1.918 18.305 1.00 97.00 99 THR A N 1
ATOM 796 C CA . THR A 1 99 ? -10.555 -2.762 18.944 1.00 97.00 99 THR A CA 1
ATOM 797 C C . THR A 1 99 ? -10.227 -3.979 18.084 1.00 97.00 99 THR A C 1
ATOM 799 O O . THR A 1 99 ? -9.057 -4.281 17.847 1.00 97.00 99 THR A O 1
ATOM 802 N N . LYS A 1 100 ? -11.245 -4.651 17.537 1.00 97.56 100 LYS A N 1
ATOM 803 C CA . LYS A 1 100 ? -11.062 -5.767 16.601 1.00 97.56 100 LYS A CA 1
ATOM 804 C C . LYS A 1 100 ? -10.281 -5.338 15.356 1.00 97.56 100 LYS A C 1
ATOM 806 O O . LYS A 1 100 ? -9.372 -6.050 14.931 1.00 97.56 100 LYS A O 1
ATOM 811 N N . SER A 1 101 ? -10.588 -4.168 14.802 1.00 96.62 101 SER A N 1
ATOM 812 C CA . SER A 1 101 ? -9.888 -3.615 13.635 1.00 96.62 101 SER A CA 1
ATOM 813 C C . SER A 1 101 ? -8.409 -3.339 13.932 1.00 96.62 101 SER A C 1
ATOM 815 O O . SER A 1 101 ? -7.536 -3.738 13.160 1.00 96.62 101 SER A O 1
ATOM 817 N N . ILE A 1 102 ? -8.110 -2.740 15.087 1.00 97.19 102 ILE A N 1
ATOM 818 C CA . ILE A 1 102 ? -6.740 -2.508 15.567 1.00 97.19 102 ILE A CA 1
ATOM 819 C C . ILE A 1 102 ? -5.994 -3.836 15.762 1.00 97.19 102 ILE A C 1
ATOM 821 O O . ILE A 1 102 ? -4.876 -4.002 15.268 1.00 97.19 102 ILE A O 1
ATOM 825 N N . ASN A 1 103 ? -6.626 -4.817 16.408 1.00 97.56 103 ASN A N 1
ATOM 826 C CA . ASN A 1 103 ? -6.042 -6.141 16.620 1.00 97.56 103 ASN A CA 1
ATOM 827 C C . ASN A 1 103 ? -5.717 -6.840 15.298 1.00 97.56 103 ASN A C 1
ATOM 829 O O . ASN A 1 103 ? -4.626 -7.389 15.157 1.00 97.56 103 ASN A O 1
ATOM 833 N N . ASN A 1 104 ? -6.593 -6.753 14.295 1.00 96.94 104 ASN A N 1
ATOM 834 C CA . ASN A 1 104 ? -6.324 -7.293 12.961 1.00 96.94 104 ASN A CA 1
ATOM 835 C C . ASN A 1 104 ? -5.080 -6.656 12.318 1.00 96.94 104 ASN A C 1
ATOM 837 O O . ASN A 1 104 ? -4.257 -7.364 11.733 1.00 96.94 104 ASN A O 1
ATOM 841 N N . ILE A 1 105 ? -4.888 -5.341 12.474 1.00 95.38 105 ILE A N 1
ATOM 842 C CA . ILE A 1 105 ? -3.683 -4.642 11.995 1.00 95.38 105 ILE A CA 1
ATOM 843 C C . ILE A 1 105 ? -2.428 -5.163 12.713 1.00 95.38 105 ILE A C 1
ATOM 845 O O . ILE A 1 105 ? -1.398 -5.397 12.071 1.00 95.38 105 ILE A O 1
ATOM 849 N N . HIS A 1 106 ? -2.485 -5.362 14.032 1.00 95.69 106 HIS A N 1
ATOM 850 C CA . HIS A 1 106 ? -1.365 -5.927 14.791 1.00 95.69 106 HIS A CA 1
ATOM 851 C C . HIS A 1 106 ? -1.059 -7.368 14.378 1.00 95.69 106 HIS A C 1
ATOM 853 O O . HIS A 1 106 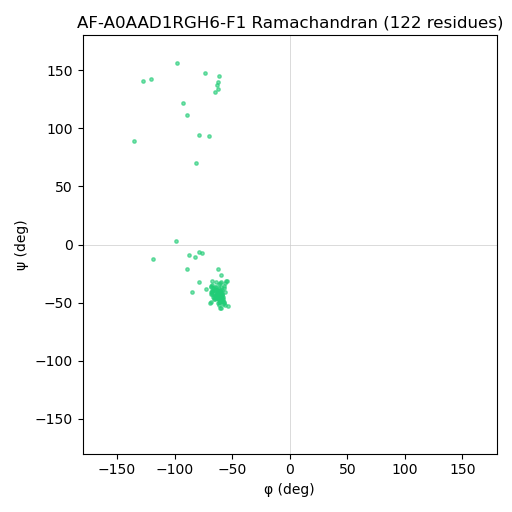? 0.103 -7.690 14.133 1.00 95.69 106 HIS A O 1
ATOM 859 N N . LEU A 1 107 ? -2.084 -8.208 14.223 1.00 96.56 107 LEU A N 1
ATOM 860 C CA . LEU A 1 107 ? -1.942 -9.587 13.757 1.00 96.56 107 LEU A CA 1
ATOM 861 C C . LEU A 1 107 ? -1.268 -9.647 12.382 1.00 96.56 107 LEU A C 1
ATOM 863 O O . LEU A 1 107 ? -0.314 -10.405 12.202 1.00 96.56 107 LEU A O 1
ATOM 867 N N . ALA A 1 108 ? -1.685 -8.797 11.438 1.00 91.94 108 ALA A N 1
ATOM 868 C CA . ALA A 1 108 ? -1.067 -8.714 10.117 1.00 91.94 108 ALA A CA 1
ATOM 869 C C . ALA A 1 108 ? 0.422 -8.323 10.194 1.00 91.94 108 ALA A C 1
ATOM 871 O O . ALA A 1 108 ? 1.270 -8.959 9.561 1.00 91.94 108 ALA A O 1
ATOM 872 N N . LYS A 1 109 ? 0.773 -7.323 11.017 1.00 92.19 109 LYS A N 1
ATOM 873 C CA . LYS A 1 109 ? 2.172 -6.898 11.233 1.00 92.19 109 LYS A CA 1
ATOM 874 C C . LYS A 1 109 ? 3.026 -8.001 11.860 1.00 92.19 109 LYS A C 1
ATOM 876 O O . LYS A 1 109 ? 4.171 -8.202 11.440 1.00 92.19 109 LYS A O 1
ATOM 881 N N . THR A 1 110 ? 2.484 -8.715 12.842 1.00 95.31 110 THR A N 1
ATOM 882 C CA . THR A 1 110 ? 3.157 -9.839 13.503 1.00 95.31 110 THR A CA 1
ATOM 883 C C . THR A 1 110 ? 3.384 -10.986 12.525 1.00 95.31 110 THR A C 1
ATOM 885 O O . THR A 1 110 ? 4.511 -11.464 12.411 1.00 95.31 110 THR A O 1
ATOM 888 N N . SER A 1 111 ? 2.361 -11.366 11.753 1.00 93.06 111 SER A N 1
ATOM 889 C CA . SER A 1 111 ? 2.457 -12.410 10.725 1.00 93.06 111 SER A CA 1
ATOM 890 C C . SER A 1 111 ? 3.525 -12.082 9.676 1.00 93.06 111 SER A C 1
ATOM 892 O O . SER A 1 111 ? 4.431 -12.881 9.429 1.00 93.06 111 SER A O 1
ATOM 894 N N . HIS A 1 112 ? 3.511 -10.856 9.146 1.00 88.38 112 HIS A N 1
ATOM 895 C CA . HIS A 1 112 ? 4.520 -10.390 8.195 1.00 88.38 112 HIS A CA 1
ATOM 896 C C . HIS A 1 112 ? 5.939 -10.420 8.791 1.00 88.38 112 HIS A C 1
ATOM 898 O O . HIS A 1 112 ? 6.898 -10.840 8.139 1.00 88.38 112 HIS A O 1
ATOM 904 N N . THR A 1 113 ? 6.097 -10.007 10.051 1.00 90.94 113 THR A N 1
ATOM 905 C CA . THR A 1 113 ? 7.395 -10.052 10.742 1.00 90.94 113 THR A CA 1
ATOM 906 C C . THR A 1 113 ? 7.881 -11.489 10.914 1.00 90.94 113 THR A C 1
ATOM 908 O O . THR A 1 113 ? 9.036 -11.783 10.603 1.00 90.94 113 THR A O 1
ATOM 911 N N . LEU A 1 114 ? 6.996 -12.397 11.329 1.00 93.25 114 LEU A N 1
ATOM 912 C CA . LEU A 1 114 ? 7.295 -13.816 11.487 1.00 93.25 114 LEU A CA 1
ATOM 913 C C . LEU A 1 114 ? 7.723 -14.458 10.162 1.00 93.25 114 LEU A C 1
ATOM 915 O O . LEU A 1 114 ? 8.728 -15.168 10.121 1.00 93.25 114 LEU A O 1
ATOM 919 N N . GLN A 1 115 ? 7.017 -14.174 9.065 1.00 88.12 115 GLN A N 1
ATOM 920 C CA . GLN A 1 115 ? 7.387 -14.656 7.733 1.00 88.12 115 GLN A CA 1
ATOM 921 C C . GLN A 1 115 ? 8.788 -14.175 7.334 1.00 88.12 115 GLN A C 1
ATOM 923 O O . GLN A 1 115 ? 9.608 -14.967 6.872 1.00 88.12 115 GLN A O 1
ATOM 928 N N . ARG A 1 116 ? 9.118 -12.900 7.579 1.00 85.38 116 ARG A N 1
ATOM 929 C CA . ARG A 1 116 ? 10.459 -12.365 7.290 1.00 85.38 116 ARG A CA 1
ATOM 930 C C . ARG A 1 116 ? 11.555 -13.004 8.135 1.00 85.38 116 ARG A C 1
ATOM 932 O O . ARG A 1 116 ? 12.660 -13.192 7.629 1.00 85.38 116 ARG A O 1
ATOM 939 N N . LEU A 1 117 ? 11.275 -13.326 9.398 1.00 89.62 117 LEU A N 1
ATOM 940 C CA . LEU A 1 117 ? 12.216 -14.043 10.261 1.00 89.62 117 LEU A CA 1
ATOM 941 C C . LEU A 1 117 ? 12.486 -15.455 9.729 1.00 89.62 117 LEU A C 1
ATOM 943 O O . LEU A 1 117 ? 13.649 -15.824 9.583 1.00 89.62 117 LEU A O 1
ATOM 947 N N . LYS A 1 118 ? 11.436 -16.195 9.344 1.00 88.69 118 LYS A N 1
ATOM 948 C CA . LYS A 1 118 ? 11.567 -17.522 8.716 1.00 88.69 118 LYS A CA 1
ATOM 949 C C . LYS A 1 118 ? 12.414 -17.465 7.444 1.00 88.69 118 LYS A C 1
ATOM 951 O O . LYS A 1 118 ? 13.377 -18.209 7.317 1.00 88.69 118 LYS A O 1
ATOM 956 N N . MET A 1 119 ? 12.114 -16.533 6.539 1.00 84.25 119 MET A N 1
ATOM 957 C CA . MET A 1 119 ? 12.872 -16.373 5.291 1.00 84.25 119 MET A CA 1
ATOM 958 C C . MET A 1 119 ? 14.355 -16.076 5.535 1.00 84.25 119 MET A C 1
ATOM 960 O O . MET A 1 119 ? 15.196 -16.558 4.787 1.00 84.25 119 MET A O 1
ATOM 964 N N . ARG A 1 120 ? 14.688 -15.296 6.574 1.00 83.25 120 ARG A N 1
ATOM 965 C CA . ARG A 1 120 ? 16.087 -15.035 6.947 1.00 83.25 120 ARG A CA 1
ATOM 966 C C . ARG A 1 120 ? 16.792 -16.297 7.423 1.00 83.25 120 ARG A C 1
ATOM 968 O O . ARG A 1 120 ? 17.911 -16.533 6.988 1.00 83.25 120 ARG A O 1
ATOM 975 N N . HIS A 1 121 ? 16.133 -17.083 8.272 1.00 86.38 121 HIS A N 1
ATOM 976 C CA . HIS A 1 121 ? 16.674 -18.337 8.788 1.00 86.38 121 HIS A CA 1
ATOM 977 C C . HIS A 1 121 ? 17.001 -19.328 7.661 1.00 86.38 121 HIS A C 1
ATOM 979 O O . HIS A 1 121 ? 18.069 -19.914 7.669 1.00 86.38 121 HIS A O 1
ATOM 985 N N . TYR A 1 122 ? 16.122 -19.480 6.664 1.00 83.12 122 TYR A N 1
ATOM 986 C CA . TYR A 1 122 ? 16.353 -20.392 5.530 1.00 83.12 122 TYR A CA 1
ATOM 987 C C . TYR A 1 122 ? 17.298 -19.849 4.445 1.00 83.12 122 TYR A C 1
ATOM 989 O O . TYR A 1 122 ? 17.598 -20.561 3.494 1.00 83.12 122 TYR A O 1
ATOM 997 N N . SER A 1 123 ? 17.721 -18.586 4.540 1.00 72.88 123 SER A N 1
ATOM 998 C CA . SER A 1 123 ? 18.664 -17.961 3.596 1.00 72.88 123 SER A CA 1
ATOM 999 C C . SER A 1 123 ? 20.113 -17.920 4.100 1.00 72.88 123 SER A C 1
ATOM 1001 O O . SER A 1 123 ? 20.953 -17.299 3.448 1.00 72.88 123 SER A O 1
ATOM 1003 N N . GLN A 1 124 ? 20.366 -18.502 5.277 1.00 56.19 124 GLN A N 1
ATOM 1004 C CA . GLN A 1 124 ? 21.688 -18.740 5.866 1.00 56.19 124 GLN A CA 1
ATOM 1005 C C . GLN A 1 124 ? 22.138 -20.161 5.539 1.00 56.19 124 GLN A C 1
ATOM 1007 O O . GLN A 1 124 ? 23.356 -20.326 5.325 1.00 56.19 124 GLN A O 1
#

Foldseek 3Di:
DDDDDDFPCVLVVDPVSVVVLVVVLVVLCVVQVDPPDDPVNSVVVSVVVSVVVRVVVVVVVVVVVVVVLVVLVVQLVVLVVCCVVPVDPVSVVSNVVSVVVNVVVVVVVVVVVVVVVVVVVVVD